Protein AF-A0AA45MIU5-F1 (afdb_monomer)

Nearest PDB structures (foldseek):
  6bzo-assembly1_J  TM=5.229E-01  e=6.855E+00  Mycobacterium tuberculosis
  3fm2-assembly1_A  TM=2.031E-01  e=9.576E+00  Trichormus variabilis ATCC 29413

Radius of gyration: 15.74 Å; Cα contacts (8 Å, |Δi|>4): 280; chains: 1; bounding box: 36×32×43 Å

Structure (mmCIF, N/CA/C/O backbone):
data_AF-A0AA45MIU5-F1
#
_entry.id   AF-A0AA45MIU5-F1
#
loop_
_atom_site.group_PDB
_atom_site.id
_atom_site.type_symbol
_atom_site.label_atom_id
_atom_site.label_alt_id
_atom_site.label_comp_id
_atom_site.label_asym_id
_atom_site.label_entity_id
_atom_site.label_seq_id
_atom_site.pdbx_PDB_ins_code
_atom_site.Cartn_x
_atom_site.Cartn_y
_atom_site.Cartn_z
_atom_site.occupancy
_atom_site.B_iso_or_equiv
_atom_site.auth_seq_id
_atom_site.auth_comp_id
_atom_site.auth_asym_id
_atom_site.auth_atom_id
_atom_site.pdbx_PDB_model_num
ATOM 1 N N . MET A 1 1 ? 3.200 -1.782 -26.874 1.00 51.00 1 MET A N 1
ATOM 2 C CA . MET A 1 1 ? 3.958 -1.211 -25.742 1.00 51.00 1 MET A CA 1
ATOM 3 C C . MET A 1 1 ? 2.933 -0.636 -24.781 1.00 51.00 1 MET A C 1
ATOM 5 O O . MET A 1 1 ? 2.057 0.075 -25.259 1.00 51.00 1 MET A O 1
ATOM 9 N N . SER A 1 2 ? 2.951 -1.016 -23.501 1.00 69.19 2 SER A N 1
ATOM 10 C CA . SER A 1 2 ? 2.092 -0.381 -22.492 1.00 69.19 2 SER A CA 1
ATOM 11 C C . SER A 1 2 ? 2.738 0.935 -22.072 1.00 69.19 2 SER A C 1
ATOM 13 O O . SER A 1 2 ? 3.918 0.941 -21.735 1.00 69.19 2 SER A O 1
ATOM 15 N N . PHE A 1 3 ? 1.999 2.035 -22.115 1.00 80.94 3 PHE A N 1
ATOM 16 C CA . PHE A 1 3 ? 2.470 3.301 -21.557 1.00 80.94 3 PHE A CA 1
ATOM 17 C C . PHE A 1 3 ? 2.594 3.189 -20.027 1.00 80.94 3 PHE A C 1
ATOM 19 O O . PHE A 1 3 ? 1.922 2.329 -19.442 1.00 80.94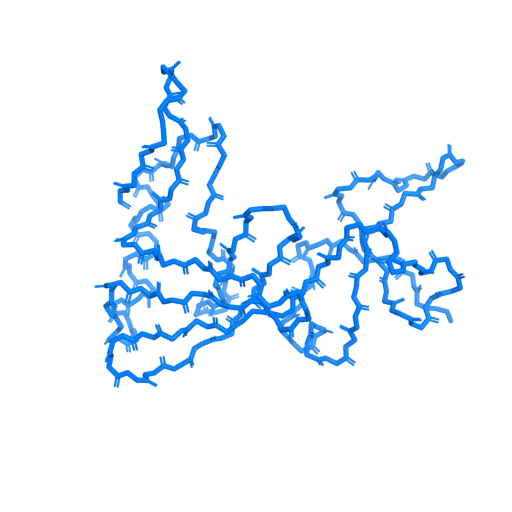 3 PHE A O 1
ATOM 26 N N . PRO A 1 4 ? 3.442 4.010 -19.378 1.00 91.12 4 PRO A N 1
ATOM 27 C CA . PRO A 1 4 ? 3.418 4.154 -17.928 1.00 91.12 4 PRO A CA 1
ATOM 28 C C . PRO A 1 4 ? 1.999 4.442 -17.437 1.00 91.12 4 PRO A C 1
ATOM 30 O O . PRO A 1 4 ? 1.225 5.121 -18.112 1.00 91.12 4 PRO A O 1
ATOM 33 N N . LYS A 1 5 ? 1.661 3.908 -16.267 1.00 93.62 5 LYS A N 1
ATOM 34 C CA . LYS A 1 5 ? 0.352 4.068 -15.633 1.00 93.62 5 LYS A CA 1
ATOM 35 C C . LYS A 1 5 ? 0.507 4.849 -14.335 1.00 93.62 5 LYS A C 1
ATOM 37 O O . LYS A 1 5 ? 1.502 4.642 -13.634 1.00 93.62 5 LYS A O 1
ATOM 42 N N . ARG A 1 6 ? -0.444 5.726 -13.998 1.00 92.19 6 ARG A N 1
ATOM 43 C CA . ARG A 1 6 ? -0.416 6.390 -12.687 1.00 92.19 6 ARG A CA 1
ATOM 44 C C . ARG A 1 6 ? -0.743 5.377 -11.600 1.00 92.19 6 ARG A C 1
ATOM 46 O O . ARG A 1 6 ? -1.600 4.515 -11.790 1.00 92.19 6 ARG A O 1
ATOM 53 N N . ILE A 1 7 ? -0.110 5.503 -10.440 1.00 91.12 7 ILE A N 1
ATOM 54 C CA . ILE A 1 7 ? -0.350 4.587 -9.311 1.00 91.12 7 ILE A CA 1
ATOM 55 C C . ILE A 1 7 ? -1.811 4.633 -8.855 1.00 91.12 7 ILE A C 1
ATOM 57 O O . ILE A 1 7 ? -2.381 3.600 -8.530 1.00 91.12 7 ILE A O 1
ATOM 61 N N . GLU A 1 8 ? -2.447 5.806 -8.891 1.00 89.81 8 GLU A N 1
ATOM 62 C CA . GLU A 1 8 ? -3.867 5.961 -8.539 1.00 89.81 8 GLU A CA 1
ATOM 63 C C . GLU A 1 8 ? -4.824 5.203 -9.475 1.00 89.81 8 GLU A C 1
ATOM 65 O O . GLU A 1 8 ? -5.956 4.913 -9.099 1.00 89.81 8 GLU A O 1
ATOM 70 N N . GLU A 1 9 ? -4.371 4.857 -10.683 1.00 93.00 9 GLU A N 1
ATOM 71 C CA . GLU A 1 9 ? -5.150 4.107 -11.669 1.00 93.00 9 GLU A CA 1
ATOM 72 C C . GLU A 1 9 ? -4.905 2.593 -11.574 1.00 93.00 9 GLU A C 1
ATOM 74 O O . GLU A 1 9 ? -5.563 1.818 -12.279 1.00 93.00 9 GLU A O 1
ATOM 79 N N . ILE A 1 10 ? -3.934 2.152 -10.765 1.00 94.56 10 ILE A N 1
ATOM 80 C CA . ILE A 1 10 ? -3.615 0.734 -10.588 1.00 94.56 10 ILE A CA 1
ATOM 81 C C . ILE A 1 10 ? -4.777 0.039 -9.879 1.00 94.56 10 ILE A C 1
ATOM 83 O O . ILE A 1 10 ? -5.229 0.450 -8.810 1.00 94.56 10 ILE A O 1
ATOM 87 N N . SER A 1 11 ? -5.256 -1.031 -10.506 1.00 95.44 11 SER A N 1
ATOM 88 C CA . SER A 1 11 ? -6.292 -1.909 -9.971 1.00 95.44 11 SER A CA 1
ATOM 89 C C . SER A 1 11 ? -5.685 -3.134 -9.287 1.00 95.44 11 SER A C 1
ATOM 91 O O . SER A 1 11 ? -4.511 -3.464 -9.469 1.00 95.44 11 SER A O 1
ATOM 93 N N . VAL A 1 12 ? -6.503 -3.849 -8.519 1.00 95.94 12 VAL A N 1
ATOM 94 C CA . VAL A 1 12 ? -6.111 -5.138 -7.937 1.00 95.94 12 VAL A CA 1
ATOM 95 C C . VAL A 1 12 ? -5.795 -6.154 -9.041 1.00 95.94 12 VAL A C 1
ATOM 97 O O . VAL A 1 12 ? -4.831 -6.908 -8.926 1.00 95.94 12 VAL A O 1
ATOM 100 N N . GLU A 1 13 ? -6.553 -6.139 -10.138 1.00 95.38 13 GLU A N 1
ATOM 101 C CA . GLU A 1 13 ? -6.338 -7.006 -11.297 1.00 95.38 13 GLU A CA 1
ATOM 102 C C . GLU A 1 13 ? -4.991 -6.738 -11.978 1.00 95.38 13 GLU A C 1
ATOM 104 O O . GLU A 1 13 ? -4.320 -7.676 -12.415 1.00 95.38 13 GLU A O 1
ATOM 109 N N . ASP A 1 14 ? -4.568 -5.472 -12.048 1.00 95.50 14 ASP A N 1
ATOM 110 C CA . ASP A 1 14 ? -3.245 -5.110 -12.562 1.00 95.50 14 ASP A CA 1
ATOM 111 C C . ASP A 1 14 ? -2.135 -5.713 -11.693 1.00 95.50 14 ASP A C 1
ATOM 113 O O . ASP A 1 14 ? -1.194 -6.309 -12.225 1.00 95.50 14 ASP A O 1
ATOM 117 N N . LEU A 1 15 ? -2.252 -5.567 -10.368 1.00 95.81 15 LEU A N 1
ATOM 118 C CA . LEU A 1 15 ? -1.274 -6.055 -9.388 1.00 95.81 15 LEU A CA 1
ATOM 119 C C . LEU A 1 15 ? -1.211 -7.583 -9.323 1.00 95.81 15 LEU A C 1
ATOM 121 O O . LEU A 1 15 ? -0.156 -8.151 -9.033 1.00 95.81 15 LEU A O 1
ATOM 125 N N . ASP A 1 16 ? -2.331 -8.265 -9.565 1.00 95.44 16 ASP A N 1
ATOM 126 C CA . ASP A 1 16 ? -2.344 -9.723 -9.596 1.00 95.44 16 ASP A CA 1
ATOM 127 C C . ASP A 1 16 ? -1.681 -10.276 -10.861 1.00 95.44 16 ASP A C 1
ATOM 129 O O . ASP A 1 16 ? -0.942 -11.266 -10.795 1.00 95.44 16 ASP A O 1
ATOM 133 N N . ARG A 1 17 ? -1.908 -9.608 -11.999 1.00 94.44 17 ARG A N 1
ATOM 134 C CA . ARG A 1 17 ? -1.492 -10.084 -13.320 1.00 94.44 17 ARG A CA 1
ATOM 135 C C . ARG A 1 17 ? -0.031 -9.808 -13.658 1.00 94.44 17 ARG A C 1
ATOM 137 O O . ARG A 1 17 ? 0.554 -10.608 -14.385 1.00 94.44 17 ARG A O 1
ATOM 144 N N . TYR A 1 18 ? 0.531 -8.696 -13.192 1.00 94.50 18 TYR A N 1
ATOM 145 C CA . TYR A 1 18 ? 1.890 -8.282 -13.540 1.00 94.50 18 TYR A CA 1
ATOM 146 C C . TYR A 1 18 ? 2.664 -7.801 -12.320 1.00 94.50 18 TYR A C 1
ATOM 148 O O . TYR A 1 18 ? 2.092 -7.283 -11.361 1.00 94.50 18 TYR A O 1
ATOM 156 N N . ARG A 1 19 ? 3.992 -7.903 -12.387 1.00 94.75 19 ARG A N 1
ATOM 157 C CA . ARG A 1 19 ? 4.874 -7.116 -11.515 1.00 94.75 19 ARG A CA 1
ATOM 158 C C . ARG A 1 19 ? 4.973 -5.687 -12.030 1.00 94.75 19 ARG A C 1
ATOM 160 O O . ARG A 1 19 ? 4.993 -5.466 -13.240 1.00 94.75 19 ARG A O 1
ATOM 167 N N . TRP A 1 20 ? 5.066 -4.736 -11.107 1.00 95.31 20 TRP A N 1
ATOM 168 C CA . TRP A 1 20 ? 5.132 -3.310 -11.409 1.00 95.31 20 TRP A CA 1
ATOM 169 C C . TRP A 1 20 ? 6.317 -2.684 -10.687 1.00 95.31 20 TRP A C 1
ATOM 171 O O . TRP A 1 20 ? 6.542 -2.968 -9.513 1.00 95.31 20 TRP A O 1
ATOM 181 N N . CYS A 1 21 ? 7.063 -1.820 -11.369 1.00 93.94 21 CYS A N 1
ATOM 182 C CA . CYS A 1 21 ? 8.098 -1.002 -10.742 1.00 93.94 21 CYS A CA 1
ATOM 183 C C . CYS A 1 21 ? 7.826 0.477 -10.986 1.00 93.94 21 CYS A C 1
ATOM 185 O O . CYS A 1 21 ? 7.214 0.848 -11.995 1.00 93.94 21 CYS A O 1
ATOM 187 N N . TYR A 1 22 ? 8.290 1.317 -10.062 1.00 93.12 22 TYR A N 1
ATOM 188 C CA . TYR A 1 22 ? 8.267 2.762 -10.254 1.00 93.12 22 TYR A CA 1
ATOM 189 C C . TYR A 1 22 ? 9.044 3.140 -11.511 1.00 93.12 22 TYR A C 1
ATOM 191 O O . TYR A 1 22 ? 10.063 2.529 -11.844 1.00 93.12 22 TYR A O 1
ATOM 199 N N . PHE A 1 23 ? 8.538 4.144 -12.216 1.00 91.25 23 PHE A N 1
ATOM 200 C CA . PHE A 1 23 ? 9.115 4.614 -13.458 1.00 91.25 23 PHE A CA 1
ATOM 201 C C . PHE A 1 23 ? 9.466 6.090 -13.361 1.00 91.25 23 PHE A C 1
ATOM 203 O O . PHE A 1 23 ? 8.669 6.898 -12.895 1.00 91.25 23 PHE A O 1
ATOM 210 N N . HIS A 1 24 ? 10.661 6.413 -13.836 1.00 86.19 24 HIS A N 1
ATOM 211 C CA . HIS A 1 24 ? 11.126 7.771 -14.034 1.00 86.19 24 HIS A CA 1
ATOM 212 C C . HIS A 1 24 ? 11.734 7.873 -15.425 1.00 86.19 24 HIS A C 1
ATOM 214 O O . HIS A 1 24 ? 12.380 6.930 -15.893 1.00 86.19 24 HIS A O 1
ATOM 220 N N . ASP A 1 25 ? 11.527 9.011 -16.073 1.00 83.12 25 ASP A N 1
ATOM 221 C CA . ASP A 1 25 ? 12.166 9.327 -17.341 1.00 83.12 25 ASP A CA 1
ATOM 222 C C . ASP A 1 25 ? 12.863 10.678 -17.201 1.00 83.12 25 ASP A C 1
ATOM 224 O O . ASP A 1 25 ? 12.202 11.712 -17.236 1.00 83.12 25 ASP A O 1
ATOM 228 N N . ASP A 1 26 ? 14.191 10.663 -17.038 1.00 72.94 26 ASP A N 1
ATOM 229 C CA . ASP A 1 26 ? 15.006 11.869 -16.808 1.00 72.94 26 ASP A CA 1
ATOM 230 C C . ASP A 1 26 ? 14.861 12.911 -17.942 1.00 72.94 26 ASP A C 1
ATOM 232 O O . ASP A 1 26 ? 15.079 14.105 -17.741 1.00 72.94 26 ASP A O 1
ATOM 236 N N . GLU A 1 27 ? 14.504 12.460 -19.149 1.00 75.44 27 GLU A N 1
ATOM 237 C CA . GLU A 1 27 ? 14.309 13.291 -20.346 1.00 75.44 27 GLU A CA 1
ATOM 238 C C . GLU A 1 27 ? 12.823 13.563 -20.664 1.00 75.44 27 GLU A C 1
ATOM 240 O O . GLU A 1 27 ? 12.519 14.257 -21.638 1.00 75.44 27 GLU A O 1
ATOM 245 N N . GLY A 1 28 ? 11.897 13.004 -19.877 1.00 69.19 28 GLY A N 1
ATOM 246 C CA . GLY A 1 28 ? 10.456 13.003 -20.138 1.00 69.19 28 GLY A CA 1
ATOM 247 C C . GLY A 1 28 ? 9.621 13.715 -19.068 1.00 69.19 28 GLY A C 1
ATOM 248 O O . GLY A 1 28 ? 10.128 14.440 -18.220 1.00 69.19 28 GLY A O 1
ATOM 249 N N . GLU A 1 29 ? 8.302 13.511 -19.118 1.00 77.06 29 GLU A N 1
ATOM 250 C CA . GLU A 1 29 ? 7.326 14.130 -18.197 1.00 77.06 29 GLU A CA 1
ATOM 251 C C . GLU A 1 29 ? 6.966 13.229 -16.997 1.00 77.06 29 GLU A C 1
ATOM 253 O O . GLU A 1 29 ? 6.099 13.571 -16.193 1.00 77.06 29 GLU A O 1
ATOM 258 N N . TYR A 1 30 ? 7.595 12.056 -16.875 1.00 78.50 30 TYR A N 1
ATOM 259 C CA . TYR A 1 30 ? 7.226 11.051 -15.877 1.00 78.50 30 TYR A CA 1
ATOM 260 C C . TYR A 1 30 ? 8.054 11.198 -14.602 1.00 78.50 30 TYR A C 1
ATOM 262 O O . TYR A 1 30 ? 9.212 10.773 -14.540 1.00 78.50 30 TYR A O 1
ATOM 270 N N . ASP A 1 31 ? 7.437 11.765 -13.566 1.00 72.44 31 ASP A N 1
ATOM 271 C CA . ASP A 1 31 ? 8.048 11.826 -12.242 1.00 72.44 31 ASP A CA 1
ATOM 272 C C . ASP A 1 31 ? 8.097 10.437 -11.593 1.00 72.44 31 ASP A C 1
ATOM 274 O O . ASP A 1 31 ? 7.108 9.691 -11.550 1.00 72.44 31 ASP A O 1
ATOM 278 N N . SER A 1 32 ? 9.270 10.122 -11.048 1.00 66.88 32 SER A N 1
ATOM 279 C CA . SER A 1 32 ? 9.419 9.059 -10.065 1.00 66.88 32 SER A CA 1
ATOM 280 C C . SER A 1 32 ? 8.364 9.238 -8.967 1.00 66.88 32 SER A C 1
ATOM 282 O O . SER A 1 32 ? 8.032 10.353 -8.595 1.00 66.88 32 SER A O 1
ATOM 284 N N . PHE A 1 33 ? 7.819 8.150 -8.432 1.00 77.94 33 PHE A N 1
ATOM 285 C CA . PHE A 1 33 ? 6.781 8.148 -7.383 1.00 77.94 33 PHE A CA 1
ATOM 286 C C . PHE A 1 33 ? 5.323 8.351 -7.813 1.00 77.94 33 PHE A C 1
ATOM 288 O O . PHE A 1 33 ? 4.451 8.011 -7.017 1.00 77.94 33 PHE A O 1
ATOM 295 N N . GLU A 1 34 ? 5.024 8.795 -9.036 1.00 86.81 34 GLU A N 1
ATOM 296 C CA . GLU A 1 34 ? 3.629 8.864 -9.523 1.00 86.81 34 GLU A CA 1
ATOM 297 C C . GLU A 1 34 ? 3.288 7.799 -10.568 1.00 86.81 34 GLU A C 1
ATOM 299 O O . GLU A 1 34 ? 2.120 7.426 -10.723 1.00 86.81 34 GLU A O 1
ATOM 304 N N . TRP A 1 35 ? 4.306 7.299 -11.269 1.00 92.38 35 TRP A N 1
ATOM 305 C CA . TRP A 1 35 ? 4.151 6.424 -12.423 1.00 92.38 35 TRP A CA 1
ATOM 306 C C . TRP A 1 35 ? 4.799 5.063 -12.202 1.00 92.38 35 TRP A C 1
ATOM 308 O O . TRP A 1 35 ? 5.863 4.942 -11.591 1.00 92.38 35 TRP A O 1
ATOM 318 N N . VAL A 1 36 ? 4.164 4.031 -12.752 1.00 94.19 36 VAL A N 1
ATOM 319 C CA . VAL A 1 36 ? 4.658 2.654 -12.752 1.00 94.19 36 VAL A CA 1
ATOM 320 C C . VAL A 1 36 ? 4.587 2.042 -14.143 1.00 94.19 36 VAL A C 1
ATOM 322 O O . VAL A 1 36 ? 3.756 2.411 -14.976 1.00 94.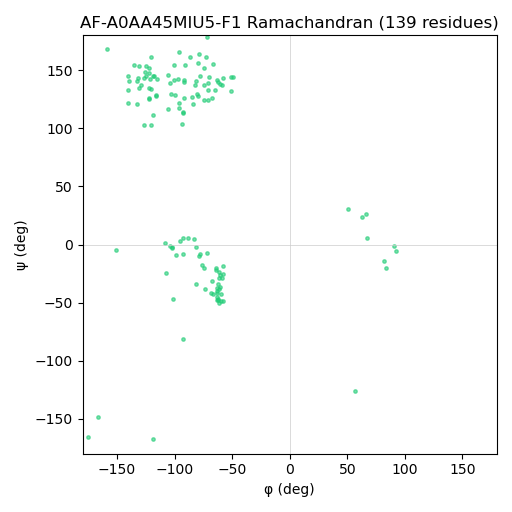19 36 VAL A O 1
ATOM 325 N N . ILE A 1 37 ? 5.459 1.071 -14.389 1.00 94.88 37 ILE A N 1
ATOM 326 C CA . ILE A 1 37 ? 5.465 0.255 -15.605 1.00 94.88 37 ILE A CA 1
ATOM 327 C C . ILE A 1 37 ? 5.393 -1.231 -15.241 1.00 94.88 37 ILE A C 1
ATOM 329 O O . ILE A 1 37 ? 5.966 -1.636 -14.225 1.00 94.88 37 ILE A O 1
ATOM 333 N N . PRO A 1 38 ? 4.707 -2.056 -16.052 1.00 95.56 38 PRO A N 1
ATOM 334 C CA . PRO A 1 38 ? 4.634 -3.488 -15.811 1.00 95.56 38 PRO A CA 1
ATOM 335 C C . PRO A 1 38 ? 5.914 -4.189 -16.279 1.00 95.56 38 PRO A C 1
ATOM 337 O O . PRO A 1 38 ? 6.638 -3.677 -17.134 1.00 95.56 38 PRO A O 1
ATOM 340 N N . GLU A 1 39 ? 6.129 -5.419 -15.825 1.00 94.69 39 GLU A N 1
ATOM 341 C CA . GLU A 1 39 ? 7.276 -6.262 -16.207 1.00 94.69 39 GLU A CA 1
ATOM 342 C C . GLU A 1 39 ? 7.411 -6.546 -17.706 1.00 94.69 39 GLU A C 1
ATOM 344 O O . GLU A 1 39 ? 8.488 -6.872 -18.195 1.00 94.69 39 GLU A O 1
ATOM 349 N N . THR A 1 40 ? 6.337 -6.364 -18.475 1.00 93.62 40 THR A N 1
ATOM 350 C CA . THR A 1 40 ? 6.371 -6.465 -19.940 1.00 93.62 40 THR A CA 1
ATOM 351 C C . THR A 1 40 ? 6.969 -5.231 -20.630 1.00 93.62 40 THR A C 1
ATOM 353 O O . THR A 1 40 ? 7.127 -5.226 -21.853 1.00 93.62 40 THR A O 1
ATOM 356 N N . HIS A 1 41 ? 7.236 -4.150 -19.892 1.00 93.88 41 HIS A N 1
ATOM 357 C CA . HIS A 1 41 ? 7.793 -2.914 -20.434 1.00 93.88 41 HIS A CA 1
ATOM 358 C C . HIS A 1 41 ? 9.327 -3.009 -20.575 1.00 93.88 41 HIS A C 1
ATOM 360 O O . HIS A 1 41 ? 9.987 -3.440 -19.635 1.00 93.88 41 HIS A O 1
ATOM 366 N N . PRO A 1 42 ? 9.946 -2.543 -21.683 1.00 92.38 42 PRO A N 1
ATOM 367 C CA . PRO A 1 42 ? 11.394 -2.684 -21.904 1.00 92.38 42 PRO A CA 1
ATOM 368 C C . PRO A 1 42 ? 12.294 -1.998 -20.868 1.00 92.38 42 PRO A C 1
ATOM 370 O O . PRO A 1 42 ? 13.453 -2.370 -20.730 1.00 92.38 42 PRO A O 1
ATOM 373 N N . LYS A 1 43 ? 11.775 -0.973 -20.181 1.00 92.00 43 LYS A N 1
ATOM 374 C CA . LYS A 1 43 ? 12.483 -0.254 -19.107 1.00 92.00 43 LYS A CA 1
ATOM 375 C C . LYS A 1 43 ? 12.197 -0.825 -17.704 1.00 92.00 43 LYS A C 1
ATOM 377 O O . LYS A 1 43 ? 12.592 -0.203 -16.725 1.00 92.00 43 LYS A O 1
ATOM 382 N N . PHE A 1 44 ? 11.471 -1.942 -17.586 1.00 93.50 44 PHE A N 1
ATOM 383 C CA . PHE A 1 44 ? 11.217 -2.562 -16.285 1.00 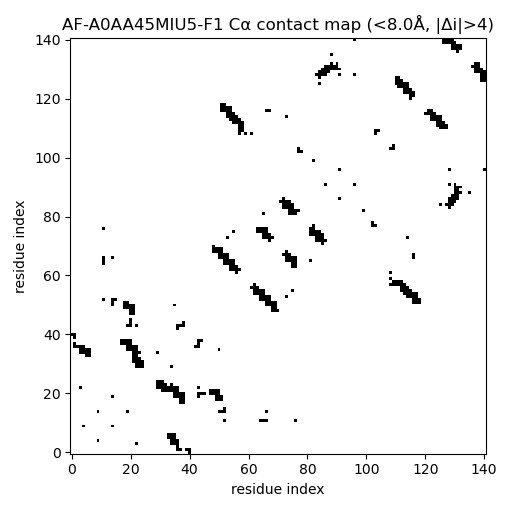93.50 44 PHE A CA 1
ATOM 384 C C . PHE A 1 44 ? 12.526 -3.025 -15.646 1.00 93.50 44 PHE A C 1
ATOM 386 O O . PHE A 1 44 ? 13.412 -3.541 -16.330 1.00 93.50 44 PHE A O 1
ATOM 393 N N . SER A 1 45 ? 12.626 -2.863 -14.330 1.00 91.69 45 SER A N 1
ATOM 394 C CA . SER A 1 45 ? 13.765 -3.326 -13.551 1.00 91.69 45 SER A CA 1
ATOM 395 C C . SER A 1 45 ? 13.303 -3.892 -12.216 1.00 91.69 45 SER A C 1
ATOM 397 O O . SER A 1 45 ? 12.518 -3.270 -11.501 1.00 91.69 45 SER A O 1
ATOM 399 N N . GLU A 1 46 ? 13.826 -5.066 -11.868 1.00 90.25 46 GLU A N 1
ATOM 400 C CA . GLU A 1 46 ? 13.594 -5.692 -10.563 1.00 90.25 46 GLU A CA 1
ATOM 401 C C . GLU A 1 46 ? 14.380 -5.012 -9.436 1.00 90.25 46 GLU A C 1
ATOM 403 O O . GLU A 1 46 ? 14.003 -5.141 -8.272 1.00 90.25 46 GLU A O 1
ATOM 408 N N . ASP A 1 47 ? 15.435 -4.270 -9.785 1.00 89.25 47 ASP A N 1
ATOM 409 C CA . ASP A 1 47 ? 16.298 -3.551 -8.841 1.00 89.25 47 ASP A CA 1
ATOM 410 C C . ASP A 1 47 ? 15.672 -2.229 -8.362 1.00 89.25 47 ASP A C 1
ATOM 412 O O . ASP A 1 47 ? 16.178 -1.583 -7.442 1.00 89.25 47 ASP A O 1
ATOM 416 N N . VAL A 1 48 ? 14.570 -1.808 -8.989 1.00 88.31 48 VAL A N 1
ATOM 417 C CA . VAL A 1 48 ? 13.799 -0.620 -8.608 1.00 88.31 48 VAL A CA 1
ATOM 418 C C . VAL A 1 48 ? 12.710 -1.013 -7.610 1.00 88.31 48 VAL A C 1
ATOM 420 O O . VAL A 1 48 ? 12.249 -2.154 -7.577 1.00 88.31 48 VAL A O 1
ATOM 423 N N . ILE A 1 49 ? 12.281 -0.052 -6.783 1.00 89.06 49 ILE A N 1
ATOM 424 C CA . ILE A 1 49 ? 11.136 -0.219 -5.882 1.00 89.06 49 ILE A CA 1
ATOM 425 C C . ILE A 1 49 ? 9.938 -0.736 -6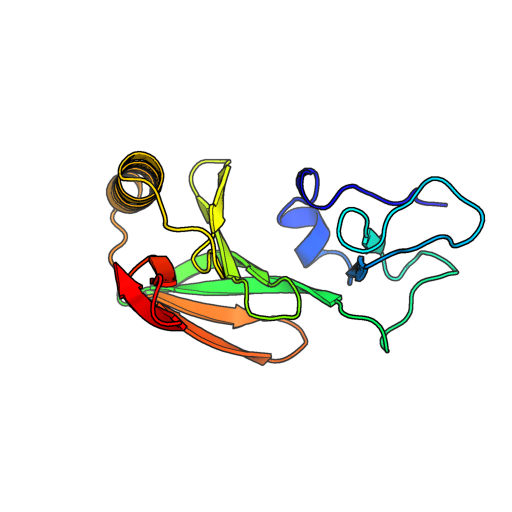.690 1.00 89.06 49 ILE A C 1
ATOM 427 O O . ILE A 1 49 ? 9.622 -0.224 -7.768 1.00 89.06 49 ILE A O 1
ATOM 431 N N . GLN A 1 50 ? 9.291 -1.770 -6.162 1.00 92.62 50 GLN A N 1
ATOM 432 C CA . GLN A 1 50 ? 8.158 -2.421 -6.801 1.00 92.62 50 GLN A CA 1
ATOM 433 C C . GLN A 1 50 ? 6.853 -2.059 -6.107 1.00 92.62 50 GLN A C 1
ATOM 435 O O . GLN A 1 50 ? 6.801 -1.898 -4.889 1.00 92.62 50 GLN A O 1
ATOM 440 N N . LEU A 1 51 ? 5.807 -1.962 -6.920 1.00 94.62 51 LEU A N 1
ATOM 441 C CA . LEU A 1 51 ? 4.425 -1.920 -6.485 1.00 94.62 51 LEU A CA 1
ATOM 442 C C . LEU A 1 51 ? 3.884 -3.348 -6.576 1.00 94.62 51 LEU A C 1
ATOM 444 O O . LEU A 1 51 ? 3.938 -3.981 -7.633 1.00 94.62 51 LEU A O 1
ATOM 448 N N . GLU A 1 52 ? 3.407 -3.880 -5.461 1.00 95.31 52 GLU A N 1
ATOM 449 C CA . GLU A 1 52 ? 3.078 -5.297 -5.347 1.00 95.31 52 GLU A CA 1
ATOM 450 C C . GLU A 1 52 ? 1.640 -5.500 -4.881 1.00 95.31 52 GLU A C 1
ATOM 452 O O . GLU A 1 52 ? 1.122 -4.726 -4.073 1.00 95.31 52 GLU A O 1
ATOM 457 N N . LEU A 1 53 ? 1.013 -6.594 -5.324 1.00 97.62 53 LEU A N 1
ATOM 458 C CA . LEU A 1 53 ? -0.201 -7.086 -4.682 1.00 97.62 53 LEU A CA 1
ATOM 459 C C . LEU A 1 53 ? 0.109 -7.435 -3.222 1.00 97.62 53 LEU A C 1
ATOM 461 O O . LEU A 1 53 ? 1.126 -8.066 -2.927 1.00 97.62 53 LEU A O 1
ATOM 465 N N . ALA A 1 54 ? -0.790 -7.077 -2.317 1.00 97.75 54 ALA A N 1
ATOM 466 C CA . ALA A 1 54 ? -0.745 -7.484 -0.923 1.00 97.75 54 ALA A CA 1
ATOM 467 C C . ALA A 1 54 ? -2.024 -8.227 -0.533 1.00 97.75 54 ALA A C 1
ATOM 469 O O . ALA A 1 54 ? -3.110 -7.935 -1.031 1.00 97.75 54 ALA A O 1
ATOM 470 N N . THR A 1 55 ? -1.885 -9.181 0.382 1.00 97.94 55 THR A N 1
ATOM 471 C CA . THR A 1 55 ? -3.001 -9.888 1.020 1.00 97.94 55 THR A CA 1
ATOM 472 C C . THR A 1 55 ? -3.195 -9.352 2.430 1.00 97.94 55 THR A C 1
ATOM 474 O O . THR A 1 55 ? -2.219 -9.091 3.127 1.00 97.94 55 THR A O 1
ATOM 477 N N . PHE A 1 56 ? -4.444 -9.167 2.839 1.00 97.75 56 PHE A N 1
ATOM 478 C CA . PHE A 1 56 ? -4.848 -8.629 4.133 1.00 97.75 56 PHE A CA 1
ATOM 479 C C . PHE A 1 56 ? -5.706 -9.667 4.839 1.00 97.75 56 PHE A C 1
ATOM 481 O O . PHE A 1 56 ? -6.873 -9.837 4.494 1.00 97.75 56 PHE A O 1
ATOM 488 N N . ARG A 1 57 ? -5.126 -10.371 5.812 1.00 97.69 57 ARG A N 1
ATOM 489 C CA . ARG A 1 57 ? -5.803 -11.420 6.575 1.00 97.69 57 ARG A CA 1
ATOM 490 C C . ARG A 1 57 ? -6.339 -10.865 7.887 1.00 97.69 57 ARG A C 1
ATOM 492 O O . ARG A 1 57 ? -5.568 -10.417 8.740 1.00 97.69 57 ARG A O 1
ATOM 499 N N . PHE A 1 58 ? -7.653 -10.914 8.044 1.00 96.06 58 PHE A N 1
ATOM 500 C CA . PHE A 1 58 ? -8.361 -10.501 9.251 1.00 96.06 58 PHE A CA 1
ATOM 501 C C . PHE A 1 58 ? -8.447 -11.652 10.256 1.00 96.06 58 PHE A C 1
ATOM 503 O O . PHE A 1 58 ? -8.275 -12.823 9.91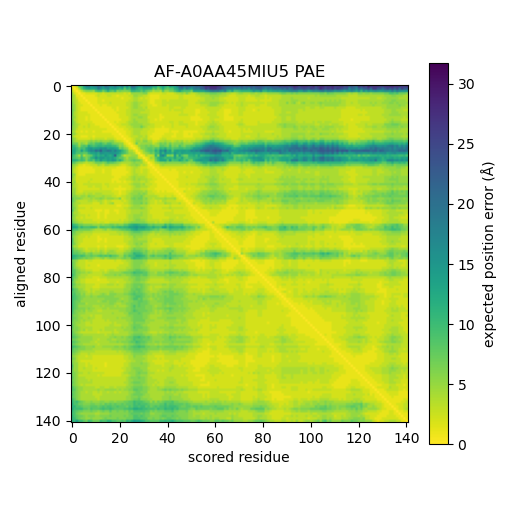0 1.00 96.06 58 PHE A O 1
ATOM 510 N N . HIS A 1 59 ? -8.712 -11.331 11.525 1.00 88.69 59 HIS A N 1
ATOM 511 C CA . HIS A 1 59 ? -8.767 -12.339 12.589 1.00 88.69 59 HIS A CA 1
ATOM 512 C C . HIS A 1 59 ? -9.865 -13.398 12.376 1.00 88.69 59 HIS A C 1
ATOM 514 O O . HIS A 1 59 ? -9.685 -14.543 12.785 1.00 88.69 59 HIS A O 1
ATOM 520 N N . GLY A 1 60 ? -10.965 -13.042 11.701 1.00 82.88 60 GLY A N 1
ATOM 521 C CA . GLY A 1 60 ? -12.036 -13.975 11.327 1.00 82.88 60 GLY A CA 1
ATOM 522 C C . GLY A 1 60 ? -11.660 -14.961 10.211 1.00 82.88 60 GLY A C 1
ATOM 523 O O . GLY A 1 60 ? -12.384 -15.924 9.972 1.00 82.88 60 GLY A O 1
ATOM 524 N N . GLY A 1 61 ? -10.486 -14.791 9.591 1.00 88.06 61 GLY A N 1
ATOM 525 C CA . GLY A 1 61 ? -10.000 -15.618 8.486 1.00 88.06 61 GLY A CA 1
ATOM 526 C C . GLY A 1 61 ? -10.362 -15.072 7.107 1.00 88.06 61 GLY A C 1
ATOM 527 O O . GLY A 1 61 ? -9.883 -15.609 6.110 1.00 88.06 61 GLY A O 1
ATOM 528 N N . GLU A 1 62 ? -11.155 -14.001 7.035 1.00 95.06 62 GLU A N 1
ATOM 529 C CA . GLU A 1 62 ? -11.403 -13.279 5.796 1.00 95.06 62 GLU A CA 1
ATOM 530 C C . GLU A 1 62 ? -10.103 -12.683 5.254 1.00 95.06 62 GLU A C 1
ATOM 532 O O . GLU A 1 62 ? -9.271 -12.144 5.992 1.00 95.06 62 GLU A O 1
ATOM 537 N N . GLU A 1 63 ? -9.949 -12.762 3.937 1.00 95.94 63 GLU A N 1
ATOM 538 C CA . GLU A 1 63 ? -8.819 -12.193 3.223 1.00 95.94 63 GLU A CA 1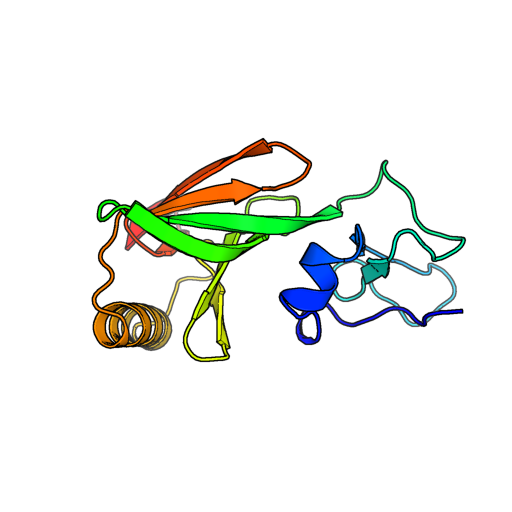
ATOM 539 C C . GLU A 1 63 ? -9.309 -11.179 2.204 1.00 95.94 63 GLU A C 1
ATOM 541 O O . GLU A 1 63 ? -10.240 -11.438 1.441 1.00 95.94 63 GLU A O 1
ATOM 546 N N . LEU A 1 64 ? -8.645 -10.030 2.182 1.00 96.69 64 LEU A N 1
ATOM 547 C CA . LEU A 1 64 ? -8.831 -9.012 1.164 1.00 96.69 64 LEU A CA 1
ATOM 548 C C . LEU A 1 64 ? -7.525 -8.734 0.437 1.00 96.69 64 LEU A C 1
ATOM 550 O O . LEU A 1 64 ? -6.435 -9.053 0.913 1.00 96.69 64 LEU A O 1
ATOM 554 N N . LEU A 1 65 ? -7.652 -8.126 -0.734 1.00 97.75 65 LEU A N 1
ATOM 555 C CA . LEU A 1 65 ? -6.522 -7.736 -1.553 1.00 97.75 65 LEU A CA 1
ATOM 556 C C . LEU A 1 65 ? -6.234 -6.249 -1.392 1.00 97.75 65 LEU A C 1
ATOM 558 O O . LEU A 1 65 ? -7.106 -5.432 -1.087 1.00 97.75 65 LEU A O 1
ATOM 562 N N . GLY A 1 66 ? -4.984 -5.900 -1.630 1.00 97.19 66 GLY A N 1
ATOM 563 C CA . GLY A 1 66 ? -4.588 -4.522 -1.757 1.00 97.19 66 GLY A CA 1
ATOM 564 C C . GLY A 1 66 ? -3.195 -4.385 -2.340 1.00 97.19 66 GLY A C 1
ATOM 565 O O . GLY A 1 66 ? -2.764 -5.207 -3.145 1.00 97.19 66 GLY A O 1
ATOM 566 N N . MET A 1 67 ? -2.499 -3.337 -1.935 1.00 97.00 67 MET A N 1
ATOM 567 C CA . MET A 1 67 ? -1.274 -2.876 -2.560 1.00 97.00 67 MET A CA 1
ATOM 568 C C . MET A 1 67 ? -0.204 -2.607 -1.511 1.00 97.00 67 MET A C 1
ATOM 570 O O . MET A 1 67 ? -0.492 -2.057 -0.446 1.00 97.00 67 MET A O 1
ATOM 574 N N . PHE A 1 68 ? 1.030 -2.966 -1.839 1.00 96.31 68 PHE A N 1
ATOM 575 C CA . PHE A 1 68 ? 2.229 -2.562 -1.124 1.00 96.31 68 PHE A CA 1
ATOM 576 C C . PHE A 1 68 ? 3.110 -1.715 -2.043 1.00 96.31 68 PHE A C 1
ATOM 578 O O . PHE A 1 68 ? 3.428 -2.138 -3.152 1.00 96.31 68 PHE A O 1
ATOM 585 N N . ASP A 1 69 ? 3.509 -0.530 -1.584 1.00 91.88 69 ASP A N 1
ATOM 586 C CA . ASP A 1 69 ? 4.273 0.454 -2.370 1.00 91.88 69 ASP A CA 1
ATOM 587 C C . ASP A 1 69 ? 5.792 0.206 -2.410 1.00 91.88 69 ASP A C 1
ATOM 589 O O . ASP A 1 69 ? 6.558 1.037 -2.892 1.00 91.88 69 ASP A O 1
ATOM 593 N N . GLY A 1 70 ? 6.256 -0.905 -1.836 1.00 88.00 70 GLY A N 1
ATOM 594 C CA . GLY A 1 70 ? 7.675 -1.248 -1.765 1.00 88.00 70 GLY A CA 1
ATOM 595 C C . GLY A 1 70 ? 8.430 -0.589 -0.602 1.00 88.00 70 GLY A C 1
ATOM 596 O O . GLY A 1 70 ? 9.465 -1.117 -0.168 1.00 88.00 70 GLY A O 1
ATOM 597 N N . SER A 1 71 ? 7.907 0.502 -0.031 1.00 83.38 71 SER A N 1
ATOM 598 C CA . SER A 1 71 ? 8.545 1.269 1.043 1.00 83.38 71 SER A CA 1
ATOM 599 C C . SER A 1 71 ? 8.089 0.783 2.428 1.00 83.38 71 SER A C 1
ATOM 601 O O . SER A 1 71 ? 8.778 -0.018 3.072 1.00 83.38 71 SER A O 1
ATOM 603 N N . LYS A 1 72 ? 6.914 1.238 2.863 1.00 81.75 72 LYS A N 1
ATOM 604 C CA . LYS A 1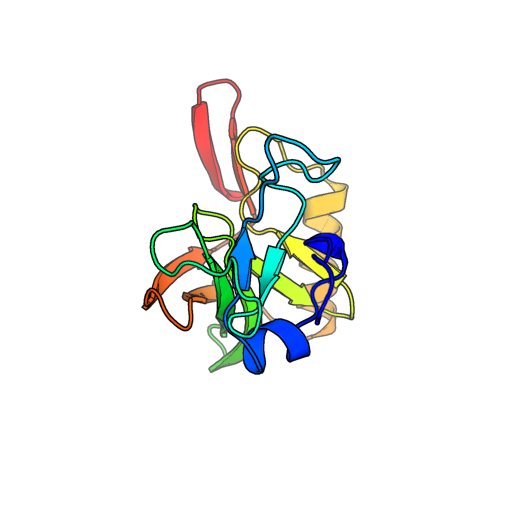 72 ? 6.224 0.942 4.127 1.00 81.75 72 LYS A CA 1
ATOM 605 C C . LYS A 1 72 ? 4.700 1.035 3.988 1.00 81.75 72 LYS A C 1
ATOM 607 O O . LYS A 1 72 ? 3.993 0.768 4.960 1.00 81.75 72 LYS A O 1
ATOM 612 N N . CYS A 1 73 ? 4.183 1.449 2.831 1.00 89.75 73 CYS A N 1
ATOM 613 C CA . CYS A 1 73 ? 2.767 1.732 2.687 1.00 89.75 73 CYS A CA 1
ATOM 614 C C . CYS A 1 73 ? 2.017 0.503 2.196 1.00 89.75 73 CYS A C 1
ATOM 616 O O . CYS A 1 73 ? 2.197 0.056 1.064 1.00 89.75 73 CYS A O 1
ATOM 618 N N . PHE A 1 74 ? 1.149 -0.012 3.062 1.00 95.38 74 PHE A N 1
ATOM 619 C CA . PHE A 1 74 ? 0.101 -0.948 2.695 1.00 95.38 74 PHE A CA 1
ATOM 620 C C . PHE A 1 74 ? -1.220 -0.192 2.554 1.00 95.38 74 PHE A C 1
ATOM 622 O O . PHE A 1 74 ? -1.633 0.531 3.465 1.00 95.38 74 PHE A O 1
ATOM 629 N N . SER A 1 75 ? -1.888 -0.400 1.424 1.00 95.75 75 SER A N 1
ATOM 630 C CA . SER A 1 75 ? -3.220 0.126 1.138 1.00 95.75 75 SER A CA 1
ATOM 631 C C . SER A 1 75 ? -4.158 -1.028 0.834 1.00 95.75 75 SER A C 1
ATOM 633 O O . SER A 1 75 ? -3.873 -1.840 -0.040 1.00 95.75 75 SER A O 1
ATOM 635 N N . ILE A 1 76 ? -5.274 -1.115 1.544 1.00 96.25 76 ILE A N 1
ATOM 636 C CA . ILE A 1 76 ? -6.290 -2.146 1.326 1.00 96.25 76 ILE A CA 1
ATOM 637 C C . ILE A 1 76 ? -7.347 -1.635 0.344 1.00 96.25 76 ILE A C 1
ATOM 639 O O . ILE A 1 76 ? -7.708 -0.457 0.388 1.00 96.25 76 ILE A O 1
ATOM 643 N N . TYR A 1 77 ? -7.840 -2.500 -0.542 1.00 95.88 77 TYR A N 1
ATOM 644 C CA . TYR A 1 77 ? -8.944 -2.160 -1.437 1.00 95.88 77 TYR A CA 1
ATOM 645 C C . TYR A 1 77 ? -10.273 -2.570 -0.793 1.00 95.88 77 TYR A C 1
ATOM 647 O O . TYR A 1 77 ? -10.532 -3.757 -0.584 1.00 95.88 77 TYR A O 1
ATOM 655 N N . LEU A 1 78 ? -11.111 -1.593 -0.443 1.00 93.44 78 LEU A N 1
ATOM 656 C CA . LEU A 1 78 ? -12.393 -1.805 0.237 1.00 93.44 78 LEU A CA 1
ATOM 657 C C . LEU A 1 78 ? -13.490 -1.028 -0.473 1.00 93.44 78 LEU A C 1
ATOM 659 O O . LEU A 1 78 ? -13.324 0.147 -0.773 1.00 93.44 78 LEU A O 1
ATOM 663 N N . ALA A 1 79 ? -14.636 -1.672 -0.705 1.00 87.50 79 ALA A N 1
ATOM 664 C CA . ALA A 1 79 ? -15.829 -1.019 -1.250 1.00 87.50 79 ALA A CA 1
ATOM 665 C C . ALA A 1 79 ? -15.583 -0.177 -2.529 1.00 87.50 79 ALA A C 1
ATOM 667 O O . ALA A 1 79 ? -16.286 0.800 -2.772 1.00 87.50 79 ALA A O 1
ATOM 668 N N . GLY A 1 80 ? -14.607 -0.568 -3.356 1.00 87.00 80 GLY A N 1
ATOM 669 C CA . GLY A 1 80 ? -14.259 0.133 -4.595 1.00 87.00 80 GLY A CA 1
ATOM 670 C C . GLY A 1 80 ? -13.184 1.220 -4.456 1.00 87.00 80 GLY A C 1
ATOM 671 O O . GLY A 1 80 ? -12.814 1.823 -5.463 1.00 87.00 80 GLY A O 1
ATOM 672 N N . GLU A 1 81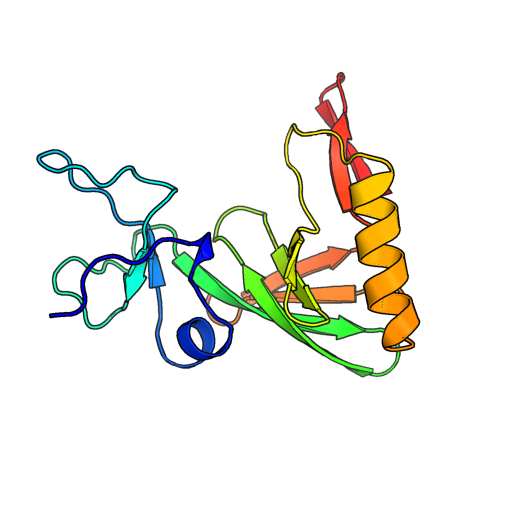 ? -12.666 1.464 -3.251 1.00 91.94 81 GLU A N 1
ATOM 673 C CA . GLU A 1 81 ? -11.703 2.528 -2.957 1.00 91.94 81 GLU A CA 1
ATOM 674 C C . GLU A 1 81 ? -10.424 1.996 -2.288 1.00 91.94 81 GLU A C 1
ATOM 676 O O . GLU A 1 81 ? -10.413 0.974 -1.597 1.00 91.94 81 GLU A O 1
ATOM 681 N N . TRP A 1 82 ? -9.324 2.724 -2.484 1.00 93.56 82 TRP A N 1
ATOM 682 C CA . TRP A 1 82 ? -8.049 2.473 -1.817 1.00 93.56 82 TRP A CA 1
ATOM 683 C C . TRP A 1 82 ? -8.006 3.153 -0.444 1.00 93.56 82 TRP A C 1
ATOM 685 O O . TRP A 1 82 ? -8.179 4.367 -0.337 1.00 93.56 82 TRP A O 1
ATOM 695 N N . HIS A 1 83 ? -7.696 2.386 0.601 1.00 94.44 83 HIS A N 1
ATOM 696 C CA . HIS A 1 83 ? -7.513 2.891 1.962 1.00 94.44 83 HIS A CA 1
ATOM 697 C C . HIS A 1 83 ? -6.091 2.616 2.451 1.00 94.44 83 HIS A C 1
ATOM 699 O O . HIS A 1 83 ? -5.723 1.468 2.696 1.00 94.44 83 HIS A O 1
ATOM 705 N N . GLY A 1 84 ? -5.294 3.670 2.623 1.00 93.50 84 GLY A N 1
ATOM 706 C CA . GLY A 1 84 ? -3.951 3.556 3.191 1.00 93.50 84 GLY A CA 1
ATOM 707 C C . GLY A 1 84 ? -3.985 3.238 4.687 1.00 93.50 84 GLY A C 1
ATOM 708 O O . GLY A 1 84 ? -4.768 3.824 5.433 1.00 93.50 84 GLY A O 1
ATOM 709 N N . LEU A 1 85 ? -3.104 2.347 5.141 1.00 94.81 85 LEU A N 1
ATOM 710 C CA . LEU A 1 85 ? -2.878 2.075 6.568 1.00 94.81 85 LEU A CA 1
ATOM 711 C C . LEU A 1 85 ? -1.603 2.746 7.101 1.00 94.81 85 LEU A C 1
ATOM 713 O O . LEU A 1 85 ? -1.325 2.688 8.295 1.00 94.81 85 LEU A O 1
ATOM 717 N N . TRP A 1 86 ? -0.841 3.411 6.230 1.00 93.81 86 TRP A N 1
ATOM 718 C CA . TRP A 1 86 ? 0.353 4.179 6.569 1.00 93.81 86 TRP A CA 1
ATOM 719 C C . TRP A 1 86 ? 0.312 5.548 5.890 1.00 93.81 86 TRP A C 1
ATOM 721 O O . TRP A 1 86 ? 0.225 5.640 4.669 1.00 93.81 86 TRP A O 1
ATOM 731 N N . TYR A 1 87 ? 0.358 6.623 6.672 1.00 91.75 87 TYR A N 1
ATOM 732 C CA . TYR A 1 87 ? 0.266 7.997 6.165 1.00 91.75 87 TYR A CA 1
ATOM 733 C C . TYR A 1 87 ? 1.604 8.754 6.247 1.00 91.75 87 TYR A C 1
ATOM 735 O O . TYR A 1 87 ? 1.686 9.924 5.863 1.00 91.75 87 TYR A O 1
ATOM 743 N N . GLY A 1 88 ? 2.676 8.107 6.718 1.00 91.12 88 GLY A N 1
ATOM 744 C CA . GLY A 1 88 ? 3.978 8.755 6.879 1.00 91.12 88 GLY A CA 1
ATOM 745 C C . GLY A 1 88 ? 3.867 9.982 7.781 1.00 91.12 88 GLY A C 1
ATOM 746 O O . GLY A 1 88 ? 3.342 9.888 8.879 1.00 91.12 88 GLY A O 1
ATOM 747 N N . VAL A 1 89 ? 4.330 11.143 7.318 1.00 89.88 89 VAL A N 1
ATOM 748 C CA . VAL A 1 89 ? 4.268 12.408 8.079 1.00 89.88 89 VAL A CA 1
ATOM 749 C C . VAL A 1 89 ? 2.911 13.122 8.000 1.00 89.88 89 VAL A C 1
ATOM 751 O O . VAL A 1 89 ? 2.737 14.177 8.608 1.00 89.88 89 VAL A O 1
ATOM 754 N N . ARG A 1 90 ? 1.943 12.591 7.239 1.00 91.31 90 ARG A N 1
ATOM 755 C CA . ARG A 1 90 ? 0.592 13.157 7.169 1.00 91.31 90 ARG A CA 1
ATOM 756 C C . ARG A 1 90 ? -0.238 12.634 8.336 1.00 91.31 90 ARG A C 1
ATOM 758 O O . ARG A 1 90 ? -0.482 11.439 8.442 1.00 91.31 90 ARG A O 1
ATOM 765 N N . ILE A 1 91 ? -0.743 13.535 9.169 1.00 92.56 91 ILE A N 1
ATOM 766 C CA . ILE A 1 91 ? -1.681 13.167 10.232 1.00 92.56 91 ILE A CA 1
ATOM 767 C C . ILE A 1 91 ? -3.028 12.789 9.584 1.00 92.56 91 ILE A C 1
ATOM 769 O O . ILE A 1 91 ? -3.573 13.599 8.825 1.00 92.56 91 ILE A O 1
ATOM 773 N N . PRO A 1 92 ? -3.579 11.585 9.840 1.00 93.12 92 PRO A N 1
ATOM 774 C CA . PRO A 1 92 ? -4.875 11.187 9.310 1.00 93.12 92 PRO A CA 1
ATOM 775 C C . PRO A 1 92 ? -5.979 12.062 9.900 1.00 93.12 92 PRO A C 1
ATOM 777 O O . PRO A 1 92 ? -6.057 12.274 11.114 1.00 93.12 92 PRO A O 1
ATOM 780 N N . THR A 1 93 ? -6.858 12.555 9.036 1.00 94.25 93 THR A N 1
ATOM 781 C CA . THR A 1 93 ? -8.019 13.341 9.457 1.00 94.25 93 THR A CA 1
ATOM 782 C C . THR A 1 93 ? -9.065 12.440 10.115 1.00 94.25 93 THR A C 1
ATOM 784 O O . THR A 1 93 ? -9.097 11.229 9.896 1.00 94.25 93 THR A O 1
ATOM 787 N N . GLU A 1 94 ? -9.993 13.019 10.879 1.00 93.56 94 GLU A N 1
ATOM 788 C CA . GLU A 1 94 ? -11.142 12.260 11.401 1.00 93.56 94 GLU A CA 1
ATOM 789 C C . GLU A 1 94 ? -11.985 11.638 10.279 1.00 93.56 94 GLU A C 1
ATOM 791 O O . GLU A 1 94 ? -12.564 10.566 10.446 1.00 93.56 94 GLU A O 1
ATOM 796 N N . GLN A 1 95 ? -12.005 12.271 9.102 1.00 93.38 95 GLN A N 1
ATOM 797 C CA . GLN A 1 95 ? -12.672 11.727 7.927 1.00 93.38 95 GLN A CA 1
ATOM 798 C C . GLN A 1 95 ? -11.965 10.475 7.393 1.00 93.38 95 GLN A C 1
ATOM 800 O O . GLN A 1 95 ? -12.649 9.517 7.042 1.00 93.38 95 GLN A O 1
ATOM 805 N N . ASP A 1 96 ? -10.629 10.453 7.354 1.00 92.06 96 ASP A N 1
ATOM 806 C CA . ASP A 1 96 ? -9.855 9.269 6.948 1.00 92.06 96 ASP A CA 1
ATOM 807 C C . ASP A 1 96 ? -10.187 8.067 7.849 1.00 92.06 96 ASP A C 1
ATOM 809 O O . ASP A 1 96 ? -10.541 6.989 7.365 1.00 92.06 96 ASP A O 1
ATOM 813 N N . LYS A 1 97 ? -10.168 8.288 9.171 1.00 93.00 97 LYS A N 1
ATOM 814 C CA . LYS A 1 97 ? -10.494 7.268 10.181 1.00 93.00 97 LYS A CA 1
ATOM 815 C C . LYS A 1 97 ? -11.934 6.778 10.043 1.00 93.00 97 LYS A C 1
ATOM 817 O O . LYS A 1 97 ? -12.195 5.575 10.045 1.00 93.00 97 LYS A O 1
ATOM 822 N N . ALA A 1 98 ? -12.879 7.709 9.894 1.00 93.25 98 ALA A N 1
ATOM 823 C CA . ALA A 1 98 ? -14.294 7.388 9.749 1.00 93.25 98 ALA A CA 1
ATOM 824 C C . ALA A 1 98 ? -14.576 6.585 8.472 1.00 93.25 98 ALA A C 1
ATOM 826 O O . ALA A 1 98 ? -15.355 5.634 8.518 1.00 93.25 98 ALA A O 1
ATOM 827 N N . LYS A 1 99 ? -13.924 6.927 7.353 1.00 93.00 99 LYS A N 1
ATOM 828 C CA . LYS A 1 99 ? -14.048 6.196 6.085 1.00 93.00 99 LYS A CA 1
ATOM 829 C C . LYS A 1 99 ? -13.578 4.752 6.216 1.00 93.00 99 LYS A C 1
ATOM 831 O O . LYS A 1 99 ? -14.337 3.854 5.865 1.00 93.00 99 LYS A O 1
ATOM 836 N N . LEU A 1 100 ? -12.380 4.525 6.761 1.00 94.31 100 LEU A N 1
ATOM 837 C CA . LEU A 1 100 ? -11.862 3.169 6.967 1.00 94.31 100 LEU A CA 1
ATOM 838 C C . LEU A 1 100 ? -12.790 2.357 7.880 1.00 94.31 100 LEU A C 1
ATOM 840 O O . LEU A 1 100 ? -13.190 1.249 7.532 1.00 94.31 100 LEU A O 1
ATOM 844 N N . LYS A 1 101 ? -13.196 2.934 9.018 1.00 93.75 101 LYS A N 1
ATOM 845 C CA . LYS A 1 101 ? -14.100 2.272 9.969 1.00 93.75 101 LYS A CA 1
ATOM 846 C C . LYS A 1 101 ? -15.442 1.902 9.336 1.00 93.75 101 LYS A C 1
ATOM 848 O O . LYS A 1 101 ? -15.957 0.815 9.576 1.00 93.75 101 LYS A O 1
ATOM 853 N N . MET A 1 102 ? -16.015 2.802 8.542 1.00 94.25 102 MET A N 1
ATOM 854 C CA . MET A 1 102 ? -17.280 2.566 7.850 1.00 94.25 102 MET A CA 1
ATOM 855 C C . MET A 1 102 ? -17.148 1.478 6.778 1.00 94.25 102 MET A C 1
ATOM 857 O O . MET A 1 102 ? -18.021 0.617 6.697 1.00 94.25 102 MET A O 1
ATOM 861 N N . ALA A 1 103 ? -16.063 1.482 5.998 1.00 94.12 103 ALA A N 1
ATOM 862 C CA . ALA A 1 103 ? -15.806 0.469 4.977 1.00 94.12 103 ALA A CA 1
ATOM 863 C C . ALA A 1 103 ? -15.637 -0.933 5.590 1.00 94.12 103 ALA A C 1
ATOM 865 O O . ALA A 1 103 ? -16.259 -1.886 5.126 1.00 94.12 103 ALA A O 1
ATOM 866 N N . LEU A 1 104 ? -14.869 -1.043 6.679 1.00 94.25 104 LEU A N 1
ATOM 867 C CA . LEU A 1 104 ? -14.699 -2.293 7.427 1.00 94.25 104 LEU A CA 1
ATOM 868 C C . LEU A 1 104 ? -16.021 -2.774 8.043 1.00 94.25 104 LEU A C 1
ATOM 870 O O . LEU A 1 104 ? -16.414 -3.923 7.845 1.00 94.25 104 LEU A O 1
ATOM 874 N N . GLY A 1 105 ? -16.759 -1.879 8.709 1.00 93.56 105 GLY A N 1
ATOM 875 C CA . GLY A 1 105 ? -18.049 -2.203 9.321 1.00 93.56 105 GLY A CA 1
ATOM 876 C C . GLY A 1 105 ? -19.114 -2.637 8.308 1.00 93.56 105 GLY A C 1
ATOM 877 O O . GLY A 1 105 ? -19.906 -3.529 8.603 1.00 93.56 105 GLY A O 1
ATOM 878 N N . GLY A 1 106 ? -19.104 -2.071 7.096 1.00 91.81 106 GLY A N 1
ATOM 879 C CA . GLY A 1 106 ? -19.984 -2.489 5.999 1.00 91.81 106 GLY A CA 1
ATOM 880 C C . GLY A 1 106 ? -19.735 -3.921 5.511 1.00 91.81 106 GLY A C 1
ATOM 881 O O . GLY A 1 106 ? -20.640 -4.536 4.951 1.00 91.81 106 GLY A O 1
ATOM 882 N N . LEU A 1 107 ? -18.537 -4.460 5.757 1.00 91.25 107 LEU A N 1
ATOM 883 C CA . LEU A 1 107 ? -18.139 -5.830 5.424 1.00 91.25 107 LEU A CA 1
ATOM 884 C C . LEU A 1 107 ? -18.113 -6.764 6.646 1.00 91.25 107 LEU A C 1
ATOM 886 O O . LEU A 1 107 ? -17.819 -7.945 6.492 1.00 91.25 107 LEU A O 1
ATOM 890 N N . GLY A 1 108 ? -18.418 -6.255 7.845 1.00 93.06 108 GLY A N 1
ATOM 891 C CA . GLY A 1 108 ? -18.327 -7.023 9.090 1.00 93.06 108 GLY A CA 1
ATOM 892 C C . GLY A 1 108 ? -16.895 -7.411 9.472 1.00 93.06 108 GLY A C 1
ATOM 893 O O . GLY A 1 108 ? -16.702 -8.424 10.136 1.00 93.06 108 GLY A O 1
ATOM 894 N N . LEU A 1 109 ? -15.901 -6.637 9.029 1.00 94.19 109 LEU A N 1
ATOM 895 C CA . LEU A 1 109 ? -14.485 -6.882 9.296 1.00 94.19 109 LEU A CA 1
ATOM 896 C C . LEU A 1 109 ? -14.003 -6.046 10.480 1.00 94.19 109 LEU A C 1
ATOM 898 O O . LEU A 1 109 ? -14.350 -4.871 10.597 1.00 94.19 109 LEU A O 1
ATOM 902 N N . ASP A 1 110 ? -13.127 -6.631 11.295 1.00 93.00 110 ASP A N 1
ATOM 903 C CA . ASP A 1 110 ? -12.535 -5.983 12.464 1.00 93.00 110 ASP A CA 1
ATOM 904 C C . ASP A 1 110 ? -11.006 -6.055 12.436 1.00 93.00 110 ASP A C 1
ATOM 906 O O . ASP A 1 110 ? -10.409 -7.057 12.046 1.00 93.00 110 ASP A O 1
ATOM 910 N N . LEU A 1 111 ? -10.362 -4.987 12.908 1.00 93.12 111 LEU A N 1
ATOM 911 C CA . LEU A 1 111 ? -8.919 -4.950 13.140 1.00 93.12 111 LEU A CA 1
ATOM 912 C C . LEU A 1 111 ? -8.560 -5.757 14.415 1.00 93.12 111 LEU A C 1
ATOM 914 O O . LEU A 1 111 ? -9.366 -5.820 15.345 1.00 93.12 111 LEU A O 1
ATOM 918 N N . PRO A 1 112 ? -7.350 -6.341 14.524 1.00 95.12 112 PRO A N 1
ATOM 919 C CA . PRO A 1 112 ? -6.209 -6.151 13.639 1.00 95.12 112 PRO A CA 1
ATOM 920 C C . PRO A 1 112 ? -6.282 -6.945 12.336 1.00 95.12 112 PRO A C 1
ATOM 922 O O . PRO A 1 112 ? -6.884 -8.014 12.260 1.00 95.12 112 PRO A O 1
ATOM 925 N N . VAL A 1 113 ? -5.568 -6.439 11.336 1.00 96.31 113 VAL A N 1
ATOM 926 C CA . VAL A 1 113 ? -5.329 -7.109 10.056 1.00 96.31 113 VAL A CA 1
ATOM 927 C C . VAL A 1 113 ? -3.835 -7.353 9.875 1.00 96.31 113 VAL A C 1
ATOM 929 O O . VAL A 1 113 ? -3.013 -6.550 10.316 1.00 96.31 113 VAL A O 1
ATOM 932 N N . VAL A 1 114 ? -3.464 -8.466 9.249 1.00 97.62 114 VAL A N 1
ATOM 933 C CA . VAL A 1 114 ? -2.080 -8.746 8.848 1.00 97.62 114 VAL A CA 1
ATOM 934 C C . VAL A 1 114 ? -1.975 -8.578 7.342 1.00 97.62 114 VAL A C 1
ATOM 936 O O . VAL A 1 114 ? -2.624 -9.305 6.596 1.00 97.62 114 VAL A O 1
ATOM 939 N N . ALA A 1 115 ? -1.168 -7.616 6.908 1.00 97.50 115 ALA A N 1
ATOM 940 C CA . ALA A 1 115 ? -0.847 -7.390 5.510 1.00 97.50 115 ALA A CA 1
ATOM 941 C C . ALA A 1 115 ? 0.419 -8.170 5.128 1.00 97.50 115 ALA A C 1
ATOM 943 O O . ALA A 1 115 ? 1.376 -8.213 5.907 1.00 97.50 115 ALA A O 1
ATOM 944 N N . THR A 1 116 ? 0.455 -8.765 3.938 1.00 97.62 116 THR A N 1
ATOM 945 C CA . THR A 1 116 ? 1.626 -9.472 3.398 1.00 97.62 116 THR A CA 1
ATOM 946 C C . THR A 1 116 ? 1.771 -9.194 1.905 1.00 97.62 116 THR A C 1
ATOM 948 O O . THR A 1 116 ? 0.855 -9.480 1.133 1.00 97.62 116 THR A O 1
ATOM 951 N N . ALA A 1 117 ? 2.918 -8.650 1.493 1.00 97.25 117 ALA A N 1
ATOM 952 C CA . ALA A 1 117 ? 3.254 -8.385 0.095 1.00 97.25 117 ALA A CA 1
ATOM 953 C C . ALA A 1 117 ? 3.593 -9.685 -0.657 1.00 97.25 117 ALA A C 1
ATOM 955 O O . ALA A 1 117 ? 4.311 -10.541 -0.134 1.00 97.25 117 ALA A O 1
ATOM 956 N N . LYS A 1 118 ? 3.081 -9.825 -1.886 1.00 95.56 118 LYS A N 1
ATOM 957 C CA . LYS A 1 118 ? 3.143 -11.054 -2.698 1.00 95.56 118 LYS A CA 1
ATOM 958 C 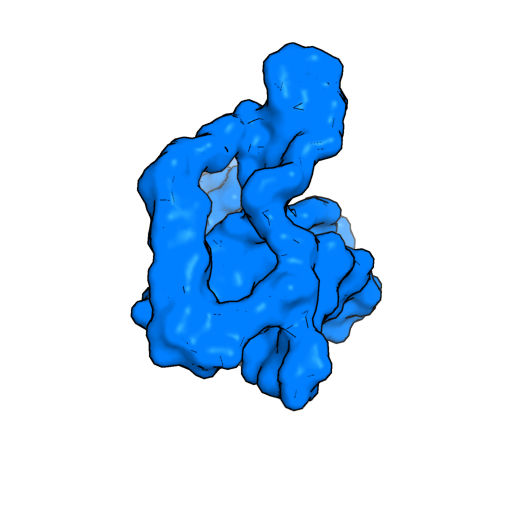C . LYS A 1 118 ? 4.570 -11.460 -3.067 1.00 95.56 118 LYS A C 1
ATOM 960 O O . LYS A 1 118 ? 4.870 -12.650 -3.009 1.00 95.56 118 LYS A O 1
ATOM 965 N N . TRP A 1 119 ? 5.436 -10.519 -3.447 1.00 92.56 119 TRP A N 1
ATOM 966 C CA . TRP A 1 119 ? 6.762 -10.834 -3.993 1.00 92.56 119 TRP A CA 1
ATOM 967 C C . TRP A 1 119 ? 7.873 -10.656 -2.966 1.00 92.56 119 TRP A C 1
ATOM 969 O O . TRP A 1 119 ? 8.701 -11.550 -2.801 1.00 92.56 119 TRP A O 1
ATOM 979 N N . SER A 1 120 ? 7.884 -9.538 -2.241 1.00 92.88 120 SER A N 1
ATOM 980 C CA . SER A 1 120 ? 8.897 -9.280 -1.210 1.00 92.88 120 SER A CA 1
ATOM 981 C C . SER A 1 120 ? 8.665 -10.058 0.086 1.00 92.88 120 SER A C 1
ATOM 983 O O . SER A 1 120 ? 9.580 -10.164 0.902 1.00 92.88 120 SER A O 1
ATOM 985 N N . GLY A 1 121 ? 7.452 -10.574 0.317 1.00 94.62 121 GLY A N 1
ATOM 986 C CA . GLY A 1 121 ? 7.086 -11.280 1.549 1.00 94.62 121 GLY A CA 1
ATOM 987 C C . GLY A 1 121 ? 7.065 -10.393 2.799 1.00 94.62 121 GLY A C 1
ATOM 988 O O . GLY A 1 121 ? 6.879 -10.898 3.907 1.00 94.62 121 GLY A O 1
ATOM 989 N N . LYS A 1 122 ? 7.254 -9.073 2.648 1.00 95.25 122 LYS A N 1
ATOM 990 C CA . LYS A 1 122 ? 7.149 -8.116 3.752 1.00 95.25 122 LYS A CA 1
ATOM 991 C C . LYS A 1 122 ? 5.757 -8.206 4.361 1.00 95.25 122 LYS A C 1
ATOM 993 O O . LYS A 1 122 ? 4.764 -8.280 3.638 1.00 95.25 122 LYS A O 1
ATOM 998 N N . SER A 1 123 ? 5.690 -8.183 5.685 1.00 95.81 123 SER A N 1
ATOM 999 C CA . SER A 1 123 ? 4.432 -8.299 6.403 1.00 95.81 123 SER A CA 1
ATOM 1000 C C . SER A 1 123 ? 4.383 -7.362 7.595 1.00 95.81 123 SER A C 1
ATOM 1002 O O . SER A 1 123 ? 5.382 -7.189 8.288 1.00 95.81 123 SER A O 1
ATOM 1004 N N . GLU A 1 124 ? 3.212 -6.775 7.817 1.00 95.44 124 GLU A N 1
ATOM 1005 C CA . GLU A 1 124 ? 2.931 -5.851 8.910 1.00 95.44 124 GLU A CA 1
ATOM 1006 C C . GLU A 1 124 ? 1.538 -6.125 9.476 1.00 95.44 124 GLU A C 1
ATOM 1008 O O . GLU A 1 124 ? 0.612 -6.479 8.746 1.00 95.44 124 GLU A O 1
ATOM 1013 N N . SER A 1 125 ? 1.376 -5.963 10.787 1.00 95.31 125 SER A N 1
ATOM 1014 C CA . SER A 1 125 ? 0.068 -6.061 11.441 1.00 95.31 125 SER A CA 1
ATOM 1015 C C . SER A 1 125 ? -0.431 -4.669 11.767 1.00 95.31 125 SER A C 1
ATOM 1017 O O . SER A 1 125 ? 0.305 -3.924 12.397 1.00 95.31 125 SER A O 1
ATOM 1019 N N . TYR A 1 126 ? -1.664 -4.338 11.401 1.00 95.06 126 TYR A N 1
ATOM 1020 C CA . TYR A 1 126 ? -2.276 -3.037 11.650 1.00 95.06 126 TYR A CA 1
ATOM 1021 C C . TYR A 1 126 ? -3.470 -3.175 12.588 1.00 95.06 126 TYR A C 1
ATOM 1023 O O . TYR A 1 126 ? -4.369 -3.979 12.343 1.00 95.06 126 TYR A O 1
ATOM 1031 N N . LYS A 1 127 ? -3.490 -2.371 13.651 1.00 94.81 127 LYS A N 1
ATOM 1032 C CA . LYS A 1 127 ? -4.635 -2.171 14.558 1.00 94.81 127 LYS A CA 1
ATOM 1033 C C . LYS A 1 127 ? -5.416 -0.898 14.233 1.00 94.81 127 LYS A C 1
ATOM 1035 O O . LYS A 1 127 ? -6.482 -0.690 14.801 1.00 94.81 127 LYS A O 1
ATOM 1040 N N . GLY A 1 128 ? -4.880 -0.074 13.337 1.00 93.62 128 GLY A N 1
ATOM 1041 C CA . GLY A 1 128 ? -5.429 1.210 12.930 1.00 93.62 128 GLY A CA 1
ATOM 1042 C C . GLY A 1 128 ? -4.606 1.829 11.802 1.00 93.62 128 GLY A C 1
ATOM 1043 O O . GLY A 1 128 ? -3.781 1.157 11.177 1.00 93.62 128 GLY A O 1
ATOM 1044 N N . ILE A 1 129 ? -4.822 3.117 11.552 1.00 94.81 129 ILE A N 1
ATOM 1045 C CA . ILE A 1 129 ? -4.008 3.908 10.627 1.00 94.81 129 ILE A CA 1
ATOM 1046 C C . ILE A 1 129 ? -2.737 4.338 11.355 1.00 94.81 129 ILE A C 1
ATOM 1048 O O . ILE A 1 129 ? -2.797 4.911 12.442 1.00 94.81 129 ILE A O 1
ATOM 1052 N N . ARG A 1 130 ? -1.582 4.107 10.736 1.00 95.31 130 ARG A N 1
ATOM 1053 C CA . ARG A 1 130 ? -0.277 4.503 11.266 1.00 95.31 130 ARG A CA 1
ATOM 1054 C C . ARG A 1 130 ? 0.257 5.771 10.616 1.00 95.31 130 ARG A C 1
ATOM 1056 O O . ARG A 1 130 ? 0.118 5.966 9.409 1.00 95.31 130 ARG A O 1
ATOM 1063 N N . TYR A 1 131 ? 0.900 6.621 11.407 1.00 94.62 131 TYR A N 1
ATOM 1064 C CA . TYR A 1 131 ? 1.546 7.853 10.949 1.00 94.62 131 TYR A CA 1
ATOM 1065 C C . TYR A 1 131 ? 2.618 8.316 11.946 1.00 94.62 131 TYR A C 1
ATOM 1067 O O . TYR A 1 131 ? 2.695 7.817 13.065 1.00 94.62 131 TYR A O 1
ATOM 1075 N N . TYR A 1 132 ? 3.442 9.280 11.544 1.00 94.31 132 TYR A N 1
ATOM 1076 C CA . TYR A 1 132 ? 4.367 9.995 12.416 1.00 94.31 132 TYR A CA 1
ATOM 1077 C C . TYR A 1 132 ? 3.703 11.256 12.973 1.00 94.31 132 TYR A C 1
ATOM 1079 O O . TYR A 1 132 ? 3.215 12.088 12.206 1.00 94.31 132 TYR A O 1
ATOM 1087 N N . ASP A 1 133 ? 3.706 11.409 14.299 1.00 92.44 133 ASP A N 1
ATOM 1088 C CA . ASP A 1 133 ? 3.285 12.648 14.959 1.00 92.44 133 ASP A CA 1
ATOM 1089 C C . ASP A 1 133 ? 4.310 13.788 14.767 1.00 92.44 133 ASP A C 1
ATOM 1091 O O . ASP A 1 133 ? 5.375 13.617 14.166 1.00 92.44 133 ASP A O 1
ATOM 1095 N N . GLU A 1 134 ? 4.007 14.975 15.299 1.00 91.56 134 GLU A N 1
ATOM 1096 C CA . GLU A 1 134 ? 4.899 16.144 15.217 1.00 91.56 134 GLU A CA 1
ATOM 1097 C C . GLU A 1 134 ? 6.267 15.911 15.885 1.00 91.56 134 GLU A C 1
ATOM 1099 O O . GLU A 1 134 ? 7.269 16.510 15.489 1.00 91.56 134 GLU A O 1
ATOM 1104 N N . ALA A 1 135 ? 6.330 15.010 16.868 1.00 94.06 135 ALA A N 1
ATOM 1105 C CA . ALA A 1 135 ? 7.550 14.608 17.559 1.00 94.06 135 ALA A CA 1
ATOM 1106 C C . ALA A 1 135 ? 8.276 13.438 16.863 1.00 94.06 135 ALA A C 1
ATOM 1108 O O . ALA A 1 135 ? 9.299 12.970 17.367 1.00 94.06 135 ALA A O 1
ATOM 1109 N N . LYS A 1 136 ? 7.803 13.012 15.681 1.00 90.56 136 LYS A N 1
ATOM 1110 C CA . LYS A 1 136 ? 8.308 11.881 14.885 1.00 90.56 136 LYS A CA 1
ATOM 1111 C C . LYS A 1 136 ? 8.187 10.525 15.582 1.00 90.56 136 LYS A C 1
ATOM 1113 O O . LYS A 1 136 ? 8.916 9.592 15.240 1.00 90.56 136 LYS A O 1
ATOM 1118 N N . ASN A 1 137 ? 7.263 10.396 16.527 1.00 93.06 137 ASN A N 1
ATOM 1119 C CA . ASN A 1 137 ? 6.883 9.097 17.059 1.00 93.06 137 ASN A CA 1
ATOM 1120 C C . ASN A 1 137 ? 5.888 8.441 16.109 1.00 93.06 137 ASN A C 1
ATOM 1122 O O . ASN A 1 137 ? 5.013 9.105 15.556 1.00 93.06 137 ASN A O 1
ATOM 1126 N N . GLU A 1 138 ? 6.018 7.133 15.924 1.00 92.69 138 GLU A N 1
ATOM 1127 C CA . GLU A 1 138 ? 5.014 6.358 15.206 1.00 92.69 138 GLU A CA 1
ATOM 1128 C C . GLU A 1 138 ? 3.785 6.169 16.102 1.00 92.69 138 GLU A C 1
ATOM 1130 O O . GLU A 1 138 ? 3.895 5.685 17.230 1.00 92.69 138 GLU A O 1
ATOM 1135 N N . VAL A 1 139 ? 2.624 6.574 15.598 1.00 94.12 139 VAL A N 1
ATOM 1136 C CA . VAL A 1 139 ? 1.331 6.504 16.279 1.00 94.12 139 VAL A CA 1
ATOM 1137 C C . VAL A 1 139 ? 0.381 5.667 15.431 1.00 94.12 139 VAL A C 1
ATOM 1139 O O . VAL A 1 139 ? 0.400 5.749 14.205 1.00 94.12 139 VAL A O 1
ATOM 1142 N N . GLU A 1 140 ? -0.458 4.870 16.087 1.00 94.62 140 GLU A N 1
ATOM 1143 C CA . GLU A 1 140 ? -1.497 4.049 15.467 1.00 94.62 140 GLU A CA 1
ATOM 1144 C C . GLU A 1 140 ? -2.856 4.428 16.067 1.00 94.62 140 GLU A C 1
ATOM 1146 O O . GLU A 1 140 ? -2.995 4.460 17.294 1.00 94.62 140 GLU A O 1
ATOM 1151 N N . VAL A 1 141 ? -3.826 4.763 15.208 1.00 89.88 141 VAL A N 1
ATOM 1152 C CA . VAL A 1 141 ? -5.150 5.300 15.589 1.00 89.88 141 VAL A CA 1
ATOM 1153 C C . VAL A 1 141 ? -6.312 4.613 14.899 1.00 89.88 141 VAL A C 1
ATOM 1155 O O . VAL A 1 141 ? -6.153 4.187 13.734 1.00 89.88 141 VAL A O 1
#

Sequence (141 aa):
MSFPKRIEEISVEDLDRYRWCYFHDDEGEYDSFEWVIPETHPKFSEDVIQLELATFRFHGGEELLGMFDGSKCFSIYLAGEWHGLWYGVRIPTEQDKAKLKMALGGLGLDLPVVATAKWSGKSESYKGIRYYDEAKNEVEV

Solvent-accessible surface area (backbone atoms only — not comparable to full-atom values): 8037 Å² total; per-residue (Å²): 134,78,73,73,40,48,59,91,73,62,48,67,68,53,35,71,74,40,55,30,18,60,33,64,38,99,90,60,91,44,51,64,87,49,26,28,34,42,65,89,35,93,84,50,50,89,90,44,59,33,45,35,29,19,42,34,40,30,78,91,68,54,71,44,52,26,36,24,60,61,80,79,38,44,28,43,56,48,97,91,41,82,44,67,38,43,46,52,79,45,73,79,48,74,64,56,55,50,50,54,54,51,52,31,54,76,70,75,52,61,75,48,33,37,38,34,27,71,82,84,60,52,66,53,75,38,79,40,44,29,24,28,47,100,86,67,46,84,45,73,88

Foldseek 3Di:
DDDWDFPQPDDLVNQVPFKKFFDDDPPDDRDGPGTIDTPVDPPDDPPGQIKHKKWKAAPVRDIFIFIDRSPPWTWTQFPNDTQILEDEADDDDPVSQVVVVVRCVVVVTADFIWMATDPVRDIDTANARWYADPVRDIDGD

Secondary structure (DSSP, 8-state):
-PPPEEGGG--HHHHHHS-EEE---TTSS--TTTEEEETTSTT--TTS-EEEEEEEEETTS-EEEEEE-SSS-EEEEETTEEEESB-TTSPPPHHHHHHHHHHHHHTT--S-EEEEETTT--EEEESS-EEE-TT--EEE-

pLDDT: mean 91.62, std 6.82, range [51.0, 97.94]

Mean predicted aligned error: 4.36 Å